Protein AF-A0A3A8JX55-F1 (afdb_monomer)

Foldseek 3Di:
DVVVVVVLLLVLLLLLQVLLVVLVVCLVDLVSNVVSLQVSLCSNVVDGLVVLVVDALLVSLVPDPALLNLLSNLLSLQSVLLSCVVVVNNVSSVVSNVRSVRSLVSSCVPVNDVRNVVSVVSSCVNRNDRDDRPPPDD

Mean predicted aligned error: 4.56 Å

Solvent-accessible surface area (backbone atoms only — not comparable to full-atom values): 7347 Å² total; per-residue (Å²): 129,67,67,64,59,52,50,53,53,53,48,25,40,39,53,47,26,68,41,50,65,53,37,60,71,30,50,91,36,70,66,61,21,52,50,45,49,35,54,50,30,34,74,47,70,74,40,57,43,76,62,57,70,72,50,57,38,59,62,48,45,67,71,50,92,48,42,49,57,35,53,51,50,24,49,51,32,39,53,49,14,52,43,25,46,78,71,70,36,51,70,58,14,51,52,28,44,52,48,22,53,43,21,52,53,34,28,30,73,71,61,33,59,73,53,34,48,52,30,48,55,50,38,39,73,52,38,46,72,78,79,75,77,80,75,92,69,133

Nearest PDB structures (foldseek):
  1ug9-assembly1_A  TM=5.721E-01  e=7.852E+00  Arthrobacter globiformis
  8e0m-assembly4_J  TM=3.800E-01  e=5.071E+00  synthetic construct
  3gw4-assembly1_A  TM=2.876E-01  e=1.741E+00  Deinococcus radiodurans R1 = ATCC 13939 = DSM 20539

Sequence (138 aa):
MPSLRHAFLLTAVRELGRSVPDIARTRGSWDACLERIREVCITTLGMEYDTLARFDARSVVGLFAHPEQARILARLVDERARLCEAHGRYADALADSVYAGQLLMCSRARFGLPRDARAADVLEREAGAPSPLPFAGE

Organism: NCBI:txid2316728

Secondary structure (DSSP, 8-state):
-HHHHHHHHHHHHHHHHHHHHHHHHHTTSHHHHHHHHHHHHHHHHSS-HHHHTTS-HHHHHHH-SSHHHHHHHHHHHHHHHHHHHHTT-HHHHHHHHHHHHHHHHHHHHHH-HHHHHHHHHHHHHHH-SPPPPPP---

pLDDT: mean 90.35, std 12.08, range [39.56, 98.5]

Structure (mmCIF, N/CA/C/O backbone):
data_AF-A0A3A8JX55-F1
#
_entry.id   AF-A0A3A8JX55-F1
#
loop_
_atom_site.group_PDB
_atom_site.id
_atom_site.type_symbol
_atom_site.label_atom_id
_atom_site.label_alt_id
_atom_site.label_comp_id
_atom_site.label_asym_id
_atom_site.label_entity_id
_atom_site.label_seq_id
_atom_site.pdbx_PDB_ins_code
_atom_site.Cartn_x
_atom_site.Cartn_y
_atom_site.Cartn_z
_atom_site.occupancy
_atom_site.B_iso_or_equiv
_atom_site.auth_seq_id
_atom_site.auth_comp_id
_atom_site.auth_asym_id
_atom_site.auth_atom_id
_atom_site.pdbx_PDB_model_num
ATOM 1 N N . MET A 1 1 ? 8.908 -1.090 -26.447 1.00 51.66 1 MET A N 1
ATOM 2 C CA . MET A 1 1 ? 8.135 -0.095 -25.662 1.00 51.66 1 MET A CA 1
ATOM 3 C C . MET A 1 1 ? 8.475 -0.138 -24.153 1.00 51.66 1 MET A C 1
ATOM 5 O O . MET A 1 1 ? 7.619 -0.518 -23.361 1.00 51.66 1 MET A O 1
ATOM 9 N N . PRO A 1 2 ? 9.698 0.226 -23.708 1.00 59.75 2 PRO A N 1
ATOM 10 C CA . PRO A 1 2 ? 10.070 0.239 -22.279 1.00 59.75 2 PRO A CA 1
ATOM 11 C C . PRO A 1 2 ? 9.683 1.542 -21.554 1.00 59.75 2 PRO A C 1
ATOM 13 O O . PRO A 1 2 ? 9.374 1.528 -20.367 1.00 59.75 2 PRO A O 1
ATOM 16 N N . SER A 1 3 ? 9.664 2.662 -22.280 1.00 60.41 3 SER A N 1
ATOM 17 C CA . SER A 1 3 ? 9.396 4.012 -21.767 1.00 60.41 3 SER A CA 1
ATOM 18 C C . SER A 1 3 ? 7.979 4.183 -21.217 1.00 60.41 3 SER A C 1
ATOM 20 O O . SER A 1 3 ? 7.804 4.773 -20.156 1.00 60.41 3 SER A O 1
ATOM 22 N N . LEU A 1 4 ? 6.977 3.604 -21.886 1.00 61.75 4 LEU A N 1
ATOM 23 C CA . LEU A 1 4 ? 5.580 3.663 -21.443 1.00 61.75 4 LEU A CA 1
ATOM 24 C C . LEU A 1 4 ? 5.380 2.960 -20.094 1.00 61.75 4 LEU A C 1
ATOM 26 O O . LEU A 1 4 ? 4.734 3.507 -19.211 1.00 61.75 4 LEU A O 1
ATOM 30 N N . ARG A 1 5 ? 5.999 1.789 -19.892 1.00 68.38 5 ARG A N 1
ATOM 31 C CA . ARG A 1 5 ? 5.892 1.032 -18.631 1.00 68.38 5 ARG A CA 1
ATOM 32 C C . ARG A 1 5 ? 6.502 1.789 -17.452 1.00 68.38 5 ARG A C 1
ATOM 34 O O . ARG A 1 5 ? 5.926 1.806 -16.373 1.00 68.38 5 ARG A O 1
ATOM 41 N N . HIS A 1 6 ? 7.638 2.452 -17.670 1.00 69.94 6 HIS A N 1
ATOM 42 C CA . HIS A 1 6 ? 8.273 3.268 -16.637 1.00 69.94 6 HIS A CA 1
ATOM 43 C C . HIS A 1 6 ? 7.455 4.525 -16.301 1.00 69.94 6 HIS A C 1
ATOM 45 O O . HIS A 1 6 ? 7.331 4.871 -15.130 1.00 69.94 6 HIS A O 1
ATOM 51 N N . ALA A 1 7 ? 6.848 5.165 -17.307 1.00 77.19 7 ALA A N 1
ATOM 52 C CA . ALA A 1 7 ? 5.972 6.315 -17.098 1.00 77.19 7 ALA A CA 1
ATOM 53 C C . ALA A 1 7 ? 4.744 5.954 -16.247 1.00 77.19 7 ALA A C 1
ATOM 55 O O . ALA A 1 7 ? 4.422 6.691 -15.324 1.00 77.19 7 ALA A O 1
ATOM 56 N N . PHE A 1 8 ? 4.114 4.798 -16.491 1.00 81.50 8 PHE A N 1
ATOM 57 C CA . PHE A 1 8 ? 2.982 4.330 -15.682 1.00 81.50 8 PHE A CA 1
ATOM 58 C C . PHE A 1 8 ? 3.345 4.131 -14.205 1.00 81.50 8 PHE A C 1
ATOM 60 O O . PHE A 1 8 ? 2.616 4.595 -13.334 1.00 81.50 8 PHE A O 1
ATOM 67 N N . LEU A 1 9 ? 4.482 3.494 -13.913 1.00 86.25 9 LEU A N 1
ATOM 68 C CA . LEU A 1 9 ? 4.927 3.285 -12.529 1.00 86.25 9 LEU A CA 1
ATOM 69 C C . LEU A 1 9 ? 5.248 4.600 -11.831 1.00 86.25 9 LEU A C 1
ATOM 71 O O . LEU A 1 9 ? 4.845 4.805 -10.693 1.00 86.25 9 LEU A O 1
ATOM 75 N N . LEU A 1 10 ? 5.956 5.499 -12.516 1.00 88.38 10 LEU A N 1
ATOM 76 C CA . LEU A 1 10 ? 6.283 6.804 -11.960 1.00 88.38 10 LEU A CA 1
ATOM 77 C C . LEU A 1 10 ? 5.014 7.618 -11.683 1.00 88.38 10 LEU A C 1
ATOM 79 O O . LEU A 1 10 ? 4.925 8.267 -10.645 1.00 88.38 10 LEU A O 1
ATOM 83 N N . THR A 1 11 ? 4.017 7.551 -12.569 1.00 91.12 11 THR A N 1
ATOM 84 C CA . THR A 1 11 ? 2.701 8.147 -12.321 1.00 91.12 11 THR A CA 1
ATOM 85 C C . THR A 1 11 ? 2.047 7.533 -11.088 1.00 91.12 11 THR A C 1
ATOM 87 O O . THR A 1 11 ? 1.635 8.285 -10.217 1.00 91.12 11 THR A O 1
ATOM 90 N N . ALA A 1 12 ? 2.028 6.205 -10.944 1.00 91.12 12 ALA A N 1
ATOM 91 C CA . ALA A 1 12 ? 1.456 5.549 -9.765 1.00 91.12 12 ALA A CA 1
ATOM 92 C C . ALA A 1 12 ? 2.144 5.973 -8.454 1.00 91.12 12 ALA A C 1
ATOM 94 O O . ALA A 1 12 ? 1.472 6.274 -7.471 1.00 91.12 12 ALA A O 1
ATOM 95 N N . VAL A 1 13 ? 3.479 6.062 -8.437 1.00 91.88 13 VAL A N 1
ATOM 96 C CA . VAL A 1 13 ? 4.221 6.539 -7.257 1.00 91.88 13 VAL A CA 1
ATOM 97 C C . VAL A 1 13 ? 3.903 8.011 -6.962 1.00 91.88 13 VAL A C 1
ATOM 99 O O . VAL A 1 13 ? 3.737 8.386 -5.803 1.00 91.88 13 VAL A O 1
ATOM 102 N N . ARG A 1 14 ? 3.768 8.852 -7.991 1.00 92.12 14 ARG A N 1
ATOM 103 C CA . ARG A 1 14 ? 3.360 10.254 -7.820 1.00 92.12 14 ARG A CA 1
ATOM 104 C C . ARG A 1 14 ? 1.933 10.387 -7.310 1.00 92.12 14 ARG A C 1
ATOM 106 O O . ARG A 1 14 ? 1.690 11.230 -6.456 1.00 92.12 14 ARG A O 1
ATOM 113 N N . GLU A 1 15 ? 1.002 9.565 -7.792 1.00 92.56 15 GLU A N 1
ATOM 114 C CA . GLU A 1 15 ? -0.370 9.549 -7.276 1.00 92.56 15 GLU A CA 1
ATOM 115 C C . GLU A 1 15 ? -0.411 9.130 -5.804 1.00 92.56 15 GLU A C 1
ATOM 117 O O . GLU A 1 15 ? -1.103 9.769 -5.008 1.00 92.56 15 GLU A O 1
ATOM 122 N N . LEU A 1 16 ? 0.395 8.137 -5.406 1.00 92.50 16 LEU A N 1
ATOM 123 C CA . LEU A 1 16 ? 0.597 7.831 -3.989 1.00 92.50 16 LEU A CA 1
ATOM 124 C C . LEU A 1 16 ? 1.085 9.075 -3.233 1.00 92.50 16 LEU A C 1
ATOM 126 O O . LEU A 1 16 ? 0.484 9.446 -2.228 1.00 92.50 16 LEU A O 1
ATOM 130 N N . GLY A 1 17 ? 2.124 9.751 -3.731 1.00 88.94 17 GLY A N 1
ATOM 131 C CA . GLY A 1 17 ? 2.676 10.949 -3.097 1.00 88.94 17 GLY A CA 1
ATOM 132 C C . GLY A 1 17 ? 1.674 12.087 -2.923 1.00 88.94 17 GLY A C 1
ATOM 133 O O . GLY A 1 17 ? 1.644 12.722 -1.871 1.00 88.94 17 GLY A O 1
ATOM 134 N N . ARG A 1 18 ? 0.794 12.303 -3.906 1.00 91.06 18 ARG A N 1
ATOM 135 C CA . ARG A 1 18 ? -0.298 13.285 -3.797 1.00 91.06 18 ARG A CA 1
ATOM 136 C C . ARG A 1 18 ? -1.352 12.887 -2.768 1.00 91.06 18 ARG A C 1
ATOM 138 O O . ARG A 1 18 ? -1.970 13.765 -2.178 1.00 91.06 18 ARG A O 1
ATOM 145 N N . SER A 1 19 ? -1.547 11.590 -2.550 1.00 90.19 19 SER A N 1
ATOM 146 C CA . SER A 1 19 ? -2.627 11.072 -1.708 1.00 90.19 19 SER A CA 1
ATOM 147 C C . SER A 1 19 ? -2.220 10.833 -0.252 1.00 90.19 19 SER A C 1
ATOM 149 O O . SER A 1 19 ? -3.079 10.846 0.627 1.00 90.19 19 SER A O 1
ATOM 151 N N . VAL A 1 20 ? -0.926 10.647 0.036 1.00 88.25 20 VAL A N 1
ATOM 152 C CA . VAL A 1 20 ? -0.403 10.441 1.402 1.00 88.25 20 VAL A CA 1
ATOM 153 C C . VAL A 1 20 ? -0.825 11.553 2.380 1.00 88.25 20 VAL A C 1
ATOM 155 O O . VAL A 1 20 ? -1.307 11.215 3.464 1.00 88.25 20 VAL A O 1
ATOM 158 N N . PRO A 1 21 ? -0.727 12.858 2.044 1.00 86.88 21 PRO A N 1
ATOM 159 C CA . PRO A 1 21 ? -1.207 13.919 2.930 1.00 86.88 21 PRO A CA 1
ATOM 160 C C . PRO A 1 21 ? -2.703 13.807 3.230 1.00 86.88 21 PRO A C 1
ATOM 162 O O . PRO A 1 21 ? -3.143 14.122 4.333 1.00 86.88 21 PRO A O 1
ATOM 165 N N . ASP A 1 22 ? -3.494 13.346 2.265 1.00 88.75 22 ASP A N 1
ATOM 166 C CA . ASP A 1 22 ? -4.942 13.220 2.408 1.00 88.75 22 ASP A CA 1
ATOM 167 C C . ASP A 1 22 ? -5.295 12.054 3.326 1.00 88.75 22 ASP A C 1
ATOM 169 O O . ASP A 1 22 ? -6.100 12.237 4.236 1.00 88.75 22 ASP A O 1
ATOM 173 N N . ILE A 1 23 ? -4.620 10.909 3.161 1.00 88.38 23 ILE A N 1
ATOM 174 C CA . ILE A 1 23 ? -4.718 9.759 4.074 1.00 88.38 23 ILE A CA 1
ATOM 175 C C . ILE A 1 23 ? -4.416 10.212 5.509 1.00 88.38 23 ILE A C 1
ATOM 177 O O . ILE A 1 23 ? -5.211 9.977 6.423 1.00 88.38 23 ILE A O 1
ATOM 181 N N . ALA A 1 24 ? -3.306 10.931 5.704 1.00 87.25 24 ALA A N 1
ATOM 182 C CA . ALA A 1 24 ? -2.913 11.433 7.016 1.00 87.25 24 ALA A CA 1
ATOM 183 C C . ALA A 1 24 ? -3.967 12.380 7.620 1.00 87.25 24 ALA A C 1
ATOM 185 O O . ALA A 1 24 ? -4.308 12.241 8.795 1.00 87.25 24 ALA A O 1
ATOM 186 N N . ARG A 1 25 ? -4.535 13.299 6.823 1.00 87.88 25 ARG A N 1
ATOM 187 C CA . ARG A 1 25 ? -5.596 14.224 7.269 1.00 87.88 25 ARG A CA 1
ATOM 188 C C . ARG A 1 25 ? -6.886 13.504 7.662 1.00 87.88 25 ARG A C 1
ATOM 190 O O . ARG A 1 25 ? -7.567 13.947 8.581 1.00 87.88 25 ARG A O 1
ATOM 197 N N . THR A 1 26 ? -7.216 12.395 7.002 1.00 90.62 26 THR A N 1
ATOM 198 C CA . THR A 1 26 ? -8.424 11.611 7.301 1.00 90.62 26 THR A CA 1
ATOM 199 C C . THR A 1 26 ? -8.286 10.667 8.497 1.00 90.62 26 THR A C 1
ATOM 201 O O . THR A 1 26 ? -9.290 10.113 8.932 1.00 90.62 26 THR A O 1
ATOM 204 N N . ARG A 1 27 ? -7.086 10.503 9.081 1.00 87.38 27 ARG A N 1
ATOM 205 C CA . ARG A 1 27 ? -6.787 9.489 10.117 1.00 87.38 27 ARG A CA 1
ATOM 206 C C . ARG A 1 27 ? -7.647 9.591 11.389 1.00 87.38 27 ARG A C 1
ATOM 208 O O . ARG A 1 27 ? -7.822 8.597 12.091 1.00 87.38 27 ARG A O 1
ATOM 215 N N . GLY A 1 28 ? -8.228 10.761 11.666 1.00 86.56 28 GLY A N 1
ATOM 216 C CA . GLY A 1 28 ? -9.180 10.953 12.769 1.00 86.56 28 GLY A CA 1
ATOM 217 C C . GLY A 1 28 ? -10.509 10.201 12.602 1.00 86.56 28 GLY A C 1
ATOM 218 O O . GLY A 1 28 ? -11.214 9.991 13.582 1.00 86.56 28 GLY A O 1
ATOM 219 N N . SER A 1 29 ? -10.847 9.757 11.388 1.00 93.50 29 SER A N 1
ATOM 220 C CA . SER A 1 29 ? -12.026 8.940 11.099 1.00 93.50 29 SER A CA 1
ATOM 221 C C . SER A 1 29 ? -11.594 7.597 10.519 1.00 93.50 29 SER A C 1
ATOM 223 O O . SER A 1 29 ? -10.886 7.547 9.512 1.00 93.50 29 SER A O 1
ATOM 225 N N . TRP A 1 30 ? -12.041 6.509 11.150 1.00 93.38 30 TRP A N 1
ATOM 226 C CA . TRP A 1 30 ? -11.758 5.151 10.690 1.00 93.38 30 TRP A CA 1
ATOM 227 C C . TRP A 1 30 ? -12.228 4.940 9.245 1.00 93.38 30 TRP A C 1
ATOM 229 O O . TRP A 1 30 ? -11.427 4.588 8.380 1.00 93.38 30 TRP A O 1
ATOM 239 N N . ASP A 1 31 ? -13.505 5.219 8.979 1.00 95.69 31 ASP A N 1
ATOM 240 C CA . ASP A 1 31 ? -14.122 4.957 7.678 1.00 95.69 31 ASP A CA 1
ATOM 241 C C . ASP A 1 31 ? -13.525 5.832 6.574 1.00 95.69 31 ASP A C 1
ATOM 243 O O . ASP A 1 31 ? -13.166 5.321 5.516 1.00 95.69 31 ASP A O 1
ATOM 247 N N . ALA A 1 32 ? -13.344 7.134 6.824 1.00 94.25 32 ALA A N 1
ATOM 248 C CA . ALA A 1 32 ? -12.810 8.046 5.812 1.00 94.25 32 ALA A CA 1
ATOM 249 C C . ALA A 1 32 ? -11.358 7.710 5.438 1.00 94.25 32 ALA A C 1
ATOM 251 O O . ALA A 1 32 ? -10.994 7.754 4.263 1.00 94.25 32 ALA A O 1
ATOM 252 N N . CYS A 1 33 ? -10.528 7.356 6.424 1.00 94.00 33 CYS A N 1
ATOM 253 C CA . CYS A 1 33 ? -9.142 6.973 6.172 1.00 94.00 33 CYS A CA 1
ATOM 254 C C . CYS A 1 33 ? -9.053 5.635 5.427 1.00 94.00 33 CYS A C 1
ATOM 256 O O . CYS A 1 33 ? -8.290 5.510 4.469 1.00 94.00 33 CYS A O 1
ATOM 258 N N . LEU A 1 34 ? -9.860 4.644 5.825 1.00 95.50 34 LEU A N 1
ATOM 259 C CA . LEU A 1 34 ? -9.882 3.341 5.166 1.00 95.50 34 LEU A CA 1
ATOM 260 C C . LEU A 1 34 ? -10.367 3.447 3.715 1.00 95.50 34 LEU A C 1
ATOM 262 O O . LEU A 1 34 ? -9.773 2.832 2.829 1.00 95.50 34 LEU A O 1
ATOM 266 N N . GLU A 1 35 ? -11.394 4.259 3.462 1.00 96.19 35 GLU A N 1
ATOM 267 C CA . GLU A 1 35 ? -11.870 4.526 2.105 1.00 96.19 35 GLU A CA 1
ATOM 268 C C . GLU A 1 35 ? -10.777 5.182 1.259 1.00 96.19 35 GLU A C 1
ATOM 270 O O . GLU A 1 35 ? -10.486 4.726 0.154 1.00 96.19 35 GLU A O 1
ATOM 275 N N . ARG A 1 3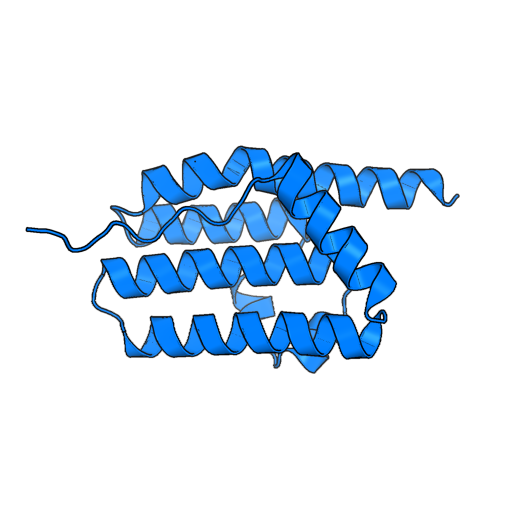6 ? -10.060 6.165 1.818 1.00 95.56 36 ARG A N 1
ATOM 276 C CA . ARG A 1 36 ? -8.942 6.804 1.119 1.00 95.56 36 ARG A CA 1
ATOM 277 C C . ARG A 1 36 ? -7.831 5.814 0.774 1.00 95.56 36 ARG A C 1
ATOM 279 O O . ARG A 1 36 ? -7.289 5.860 -0.326 1.00 95.56 36 ARG A O 1
ATOM 286 N N . ILE A 1 37 ? -7.498 4.893 1.678 1.00 95.75 37 ILE A N 1
ATOM 287 C CA . ILE A 1 37 ? -6.507 3.838 1.415 1.00 95.75 37 ILE A CA 1
ATOM 288 C C . ILE A 1 37 ? -6.960 2.935 0.257 1.00 95.75 37 ILE A C 1
ATOM 290 O O . ILE A 1 37 ? -6.150 2.616 -0.619 1.00 95.75 37 ILE A O 1
ATOM 294 N N . ARG A 1 38 ? -8.242 2.551 0.217 1.00 96.44 38 ARG A N 1
ATOM 295 C CA . ARG A 1 38 ? -8.816 1.737 -0.867 1.00 96.44 38 ARG A CA 1
ATOM 296 C C . ARG A 1 38 ? -8.767 2.462 -2.208 1.00 96.44 38 ARG A C 1
ATOM 298 O O . ARG A 1 38 ? -8.237 1.903 -3.167 1.00 96.44 38 ARG A O 1
ATOM 305 N N . GLU A 1 39 ? -9.213 3.716 -2.256 1.00 96.62 39 GLU A N 1
ATOM 306 C CA . GLU A 1 39 ? -9.149 4.563 -3.455 1.00 96.62 39 GLU A CA 1
ATOM 307 C C . GLU A 1 39 ? -7.719 4.667 -4.001 1.00 96.62 39 GLU A C 1
ATOM 309 O O . GLU A 1 39 ? -7.476 4.502 -5.201 1.00 96.62 39 GLU A O 1
ATOM 314 N N . VAL A 1 40 ? -6.740 4.905 -3.123 1.00 96.00 40 VAL A N 1
ATOM 315 C CA . VAL A 1 40 ? -5.335 5.007 -3.532 1.00 96.00 40 VAL A CA 1
ATOM 316 C C . VAL A 1 40 ? -4.816 3.670 -4.048 1.00 96.00 40 VAL A C 1
ATOM 318 O O . VAL A 1 40 ? -4.088 3.634 -5.037 1.00 96.00 40 VAL A O 1
ATOM 321 N N . CYS A 1 41 ? -5.216 2.552 -3.445 1.00 96.19 41 CYS A N 1
ATOM 322 C CA . CYS A 1 41 ? -4.842 1.225 -3.928 1.00 96.19 41 CYS A CA 1
ATOM 323 C C . CYS A 1 41 ? -5.357 0.968 -5.353 1.00 96.19 41 CYS A C 1
ATOM 325 O O . CYS A 1 41 ? -4.584 0.572 -6.228 1.00 96.19 41 CYS A O 1
ATOM 327 N N . ILE A 1 42 ? -6.622 1.298 -5.625 1.00 96.00 42 ILE A N 1
ATOM 328 C CA . ILE A 1 42 ? -7.223 1.158 -6.958 1.00 96.00 42 ILE A CA 1
ATOM 329 C C . ILE A 1 42 ? -6.517 2.069 -7.965 1.00 96.00 42 ILE A C 1
ATOM 331 O O . ILE A 1 42 ? -6.118 1.622 -9.037 1.00 96.00 42 ILE A O 1
ATOM 335 N N . THR A 1 43 ? -6.320 3.343 -7.632 1.00 94.69 43 THR A N 1
ATOM 336 C CA . THR A 1 43 ? -5.729 4.322 -8.562 1.00 94.69 43 THR A CA 1
ATOM 337 C C . THR A 1 43 ? -4.258 4.047 -8.870 1.00 94.69 43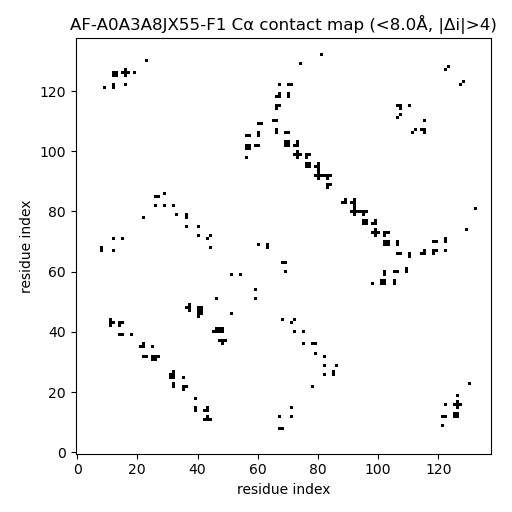 THR A C 1
ATOM 339 O O . THR A 1 43 ? -3.813 4.285 -9.992 1.00 94.69 43 THR A O 1
ATOM 342 N N . THR A 1 44 ? -3.497 3.517 -7.909 1.00 93.69 44 THR A N 1
ATOM 343 C CA . THR A 1 44 ? -2.053 3.277 -8.072 1.00 93.69 44 THR A CA 1
ATOM 344 C C . THR A 1 44 ? -1.722 1.866 -8.557 1.00 93.69 44 THR A C 1
ATOM 346 O O . THR A 1 44 ? -0.787 1.692 -9.340 1.00 93.69 44 THR A O 1
ATOM 349 N N . LEU A 1 45 ? -2.470 0.851 -8.116 1.00 93.88 45 LEU A N 1
ATOM 350 C CA . LEU A 1 45 ? -2.198 -0.561 -8.411 1.00 93.88 45 LEU A CA 1
ATOM 351 C C . LEU A 1 45 ? -3.238 -1.203 -9.333 1.00 93.88 45 LEU A C 1
ATOM 353 O O . LEU A 1 45 ? -2.995 -2.305 -9.825 1.00 93.88 45 LEU A O 1
ATOM 357 N N . GLY A 1 46 ? -4.373 -0.544 -9.577 1.00 93.69 46 GLY A N 1
ATOM 358 C CA . GLY A 1 46 ? -5.480 -1.095 -10.363 1.00 93.69 46 GLY A CA 1
ATOM 359 C C . GLY A 1 46 ? -6.201 -2.252 -9.670 1.00 93.69 46 GLY A C 1
ATOM 360 O O . GLY A 1 46 ? -6.858 -3.042 -10.343 1.00 93.69 46 GLY A O 1
ATOM 361 N N . MET A 1 47 ? -6.027 -2.407 -8.355 1.00 94.06 47 MET A N 1
ATOM 362 C CA . MET A 1 47 ? -6.519 -3.548 -7.587 1.00 94.06 47 MET A CA 1
ATOM 363 C C . MET A 1 47 ? -7.078 -3.100 -6.238 1.00 94.06 47 MET A C 1
ATOM 365 O O . MET A 1 47 ? -6.565 -2.172 -5.619 1.00 94.06 47 MET A O 1
ATOM 369 N N . GLU A 1 48 ? -8.109 -3.803 -5.777 1.00 96.25 48 GLU A N 1
ATOM 370 C CA . GLU A 1 48 ? -8.743 -3.559 -4.482 1.00 96.25 48 GLU A CA 1
ATOM 371 C C . GLU A 1 48 ? -7.811 -3.907 -3.318 1.00 96.25 48 GLU A C 1
ATOM 373 O O . GLU A 1 48 ? -7.285 -5.025 -3.241 1.00 96.25 48 GLU A O 1
ATOM 378 N N . TYR A 1 49 ? -7.684 -2.984 -2.361 1.00 95.88 49 TYR A N 1
ATOM 379 C CA . TYR A 1 49 ? -6.853 -3.173 -1.169 1.00 95.88 49 TYR A CA 1
ATOM 380 C C . TYR A 1 49 ? -7.256 -4.430 -0.389 1.00 95.88 49 TYR A C 1
ATOM 382 O O . TYR A 1 49 ? -6.414 -5.275 -0.090 1.00 95.88 49 TYR A O 1
ATOM 390 N N . ASP A 1 50 ? -8.556 -4.602 -0.133 1.00 93.81 50 ASP A N 1
ATOM 391 C CA . ASP A 1 50 ? -9.076 -5.734 0.641 1.00 93.81 50 ASP A CA 1
ATOM 392 C C . ASP A 1 50 ? -8.841 -7.077 -0.060 1.00 93.81 50 ASP A C 1
ATOM 394 O O . ASP A 1 50 ? -8.764 -8.113 0.597 1.00 93.81 50 ASP A O 1
ATOM 398 N N . THR A 1 51 ? -8.706 -7.081 -1.389 1.00 93.31 51 THR A N 1
ATOM 399 C CA . THR A 1 51 ? -8.344 -8.292 -2.133 1.00 93.31 51 THR A CA 1
ATOM 400 C C . THR A 1 51 ? -6.867 -8.605 -1.942 1.00 93.31 51 THR A C 1
ATOM 402 O O . THR A 1 51 ? -6.523 -9.732 -1.593 1.00 93.31 51 THR A O 1
ATOM 405 N N . LEU A 1 52 ? -5.991 -7.613 -2.111 1.00 93.81 52 LEU A N 1
ATOM 406 C CA . LEU A 1 52 ? -4.548 -7.788 -1.930 1.00 93.81 52 LEU A CA 1
ATOM 407 C C . LEU A 1 52 ? -4.177 -8.144 -0.485 1.00 93.81 52 LEU A C 1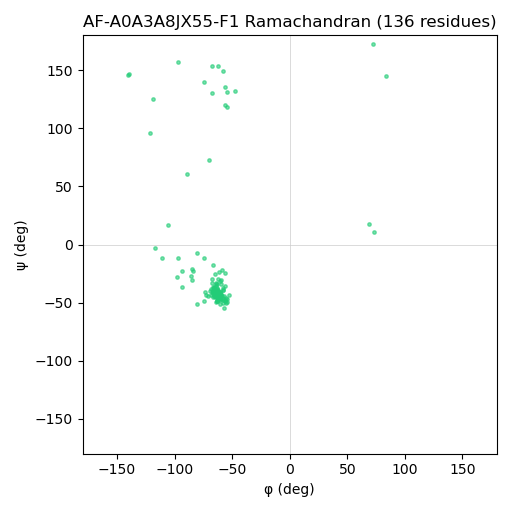
ATOM 409 O O . LEU A 1 52 ? -3.260 -8.928 -0.267 1.00 93.81 52 LEU A O 1
ATOM 413 N N . ALA A 1 53 ? -4.893 -7.621 0.508 1.00 90.81 53 ALA A N 1
ATOM 414 C CA . ALA A 1 53 ? -4.638 -7.902 1.921 1.00 90.81 53 ALA A CA 1
ATOM 415 C C . ALA A 1 53 ? -5.084 -9.310 2.372 1.00 90.81 53 ALA A C 1
ATOM 417 O O . ALA A 1 53 ? -4.732 -9.735 3.469 1.00 90.81 53 ALA A O 1
ATOM 418 N N . ARG A 1 54 ? -5.852 -10.049 1.554 1.00 93.75 54 ARG A N 1
ATOM 419 C CA . ARG A 1 54 ? -6.297 -11.424 1.872 1.00 93.75 54 ARG A CA 1
ATOM 420 C C . ARG A 1 54 ? -5.282 -12.504 1.514 1.00 93.75 54 ARG A C 1
ATOM 422 O O . ARG A 1 54 ? -5.385 -13.615 2.027 1.00 93.75 54 ARG A O 1
ATOM 429 N N . PHE A 1 55 ? -4.357 -12.212 0.607 1.00 96.62 55 PHE A N 1
ATOM 430 C CA . PHE A 1 55 ? -3.349 -13.167 0.157 1.00 96.62 55 PHE A CA 1
ATOM 431 C C . PHE A 1 55 ? -2.039 -12.971 0.917 1.00 96.62 55 PHE A C 1
ATOM 433 O O . PHE A 1 55 ? -1.755 -11.894 1.432 1.00 96.62 55 PHE A O 1
ATOM 440 N N . ASP A 1 56 ? -1.215 -14.015 0.968 1.00 97.38 56 ASP A N 1
ATOM 441 C CA . ASP A 1 56 ? 0.117 -13.900 1.545 1.00 97.38 56 ASP A CA 1
ATOM 442 C C . ASP A 1 56 ? 1.022 -12.992 0.690 1.00 97.38 56 ASP A C 1
ATOM 444 O O . ASP A 1 56 ? 0.871 -12.871 -0.532 1.00 97.38 56 ASP A O 1
ATOM 448 N N . ALA A 1 57 ? 2.016 -12.381 1.338 1.00 97.94 57 ALA A N 1
ATOM 449 C CA . ALA A 1 57 ? 2.871 -11.378 0.714 1.00 97.94 57 ALA A CA 1
ATOM 450 C C . ALA A 1 57 ? 3.644 -11.919 -0.500 1.00 97.94 57 ALA A C 1
ATOM 452 O O . ALA A 1 57 ? 3.910 -11.175 -1.446 1.00 97.94 57 ALA A O 1
ATOM 453 N N . ARG A 1 58 ? 3.999 -13.211 -0.504 1.00 98.06 58 ARG A N 1
ATOM 454 C CA . ARG A 1 58 ? 4.727 -13.830 -1.615 1.00 98.06 58 ARG A CA 1
ATOM 455 C C . ARG A 1 58 ? 3.822 -13.966 -2.833 1.00 98.06 58 ARG A C 1
ATOM 457 O O . ARG A 1 58 ? 4.261 -13.627 -3.931 1.00 98.06 58 ARG A O 1
ATOM 464 N N . SER A 1 59 ? 2.584 -14.418 -2.645 1.00 97.69 59 SER A N 1
ATOM 465 C CA . SER A 1 59 ? 1.584 -14.511 -3.714 1.00 97.69 59 SER A CA 1
ATOM 466 C C . SER A 1 59 ? 1.258 -13.139 -4.301 1.00 97.69 59 SER A C 1
ATOM 468 O O . SER A 1 59 ? 1.288 -12.976 -5.520 1.00 97.69 59 SER A O 1
ATOM 470 N N . VAL A 1 60 ? 1.050 -12.125 -3.455 1.00 97.69 60 VAL A N 1
ATOM 471 C CA . VAL A 1 60 ? 0.770 -10.750 -3.901 1.00 97.69 60 VAL A CA 1
ATOM 472 C C . VAL A 1 60 ? 1.940 -10.151 -4.662 1.00 97.69 60 VAL A C 1
ATOM 474 O O . VAL A 1 60 ? 1.773 -9.671 -5.783 1.00 97.69 60 VAL A O 1
ATOM 477 N N . VAL A 1 61 ? 3.153 -10.237 -4.107 1.00 97.75 61 VAL A N 1
ATOM 478 C CA . VAL A 1 61 ? 4.352 -9.793 -4.823 1.00 97.75 61 VAL A CA 1
ATOM 479 C C . VAL A 1 61 ? 4.524 -10.574 -6.118 1.00 97.75 61 VAL A C 1
ATOM 481 O O . VAL A 1 61 ? 5.010 -9.992 -7.080 1.00 97.75 61 VAL A O 1
ATOM 484 N N . GLY A 1 62 ? 4.075 -11.834 -6.169 1.00 97.25 62 GLY A N 1
ATOM 485 C CA . GLY A 1 62 ? 3.935 -12.707 -7.340 1.00 97.25 62 GLY A CA 1
ATOM 486 C C . GLY A 1 62 ? 3.077 -12.145 -8.486 1.00 97.25 62 GLY A C 1
ATOM 487 O O . GLY A 1 62 ? 3.340 -12.454 -9.652 1.00 97.25 62 GLY A O 1
ATOM 488 N N . LEU A 1 63 ? 2.157 -11.223 -8.206 1.00 95.62 63 LEU A N 1
ATOM 489 C CA . LEU A 1 63 ? 1.341 -10.544 -9.218 1.00 95.62 63 LEU A CA 1
ATOM 490 C C . LEU A 1 63 ? 2.035 -9.315 -9.819 1.00 95.62 63 LEU A C 1
ATOM 492 O O . LEU A 1 63 ? 1.778 -8.950 -10.965 1.00 95.62 63 LEU A O 1
ATOM 496 N N . PHE A 1 64 ? 2.934 -8.678 -9.069 1.00 95.25 64 PHE A N 1
ATOM 497 C CA . PHE A 1 64 ? 3.550 -7.426 -9.495 1.00 95.25 64 PHE A CA 1
ATOM 498 C C . PHE A 1 64 ? 4.595 -7.620 -10.593 1.00 95.25 64 PHE A C 1
ATOM 500 O O . PHE A 1 64 ? 5.417 -8.533 -10.566 1.00 95.25 64 PHE A O 1
ATOM 507 N N . ALA A 1 65 ? 4.603 -6.708 -11.558 1.00 94.25 65 ALA A N 1
ATOM 508 C CA . ALA A 1 65 ? 5.630 -6.650 -12.590 1.00 94.25 65 ALA A CA 1
ATOM 509 C C . ALA A 1 65 ? 6.877 -5.889 -12.109 1.00 94.25 65 ALA A C 1
ATOM 511 O O . ALA A 1 65 ? 7.969 -6.106 -12.640 1.00 94.25 65 ALA A O 1
ATOM 512 N N . HIS A 1 66 ? 6.718 -5.016 -11.107 1.00 94.81 66 HIS A N 1
ATOM 513 C CA . HIS A 1 66 ? 7.739 -4.069 -10.674 1.00 94.81 66 HIS A CA 1
ATOM 514 C C . HIS A 1 66 ? 7.799 -3.916 -9.143 1.00 94.81 66 HIS A C 1
ATOM 516 O O . HIS A 1 66 ? 6.754 -3.960 -8.488 1.00 94.81 66 HIS A O 1
ATOM 522 N N . PRO A 1 67 ? 8.996 -3.701 -8.558 1.00 96.31 67 PRO A N 1
ATOM 523 C CA . PRO A 1 67 ? 9.156 -3.524 -7.113 1.00 96.31 67 PRO A CA 1
ATOM 524 C C . PRO A 1 67 ? 8.423 -2.290 -6.571 1.00 96.31 67 PRO A C 1
ATOM 526 O O . PRO A 1 67 ? 7.948 -2.320 -5.440 1.00 96.31 67 PRO A O 1
ATOM 529 N N . GLU A 1 68 ? 8.253 -1.233 -7.371 1.00 96.38 68 GLU A N 1
ATOM 530 C CA . GLU A 1 68 ? 7.495 -0.034 -6.994 1.00 96.38 68 GLU A CA 1
ATOM 531 C C . GLU A 1 68 ? 6.060 -0.377 -6.572 1.00 96.38 68 GLU A C 1
ATOM 533 O O . GLU A 1 68 ? 5.556 0.196 -5.614 1.00 96.38 68 GLU A O 1
ATOM 538 N N . GLN A 1 69 ? 5.426 -1.366 -7.208 1.00 96.44 69 GLN A N 1
ATOM 539 C CA . GLN A 1 69 ? 4.073 -1.806 -6.847 1.00 96.44 69 GLN A CA 1
ATOM 540 C C . GLN A 1 69 ? 4.043 -2.452 -5.453 1.00 96.44 69 GLN A C 1
ATOM 542 O O . GLN A 1 69 ? 3.154 -2.165 -4.653 1.00 96.44 69 GLN A O 1
ATOM 547 N N . ALA A 1 70 ? 5.057 -3.263 -5.126 1.00 97.25 70 ALA A N 1
ATOM 548 C CA . ALA A 1 70 ? 5.207 -3.837 -3.790 1.00 97.25 70 ALA A CA 1
ATOM 549 C C . ALA A 1 70 ? 5.487 -2.757 -2.735 1.00 97.25 70 ALA A C 1
ATOM 551 O O . ALA A 1 70 ? 4.950 -2.826 -1.632 1.00 97.25 70 ALA A O 1
ATOM 552 N N . ARG A 1 71 ? 6.292 -1.739 -3.077 1.00 96.81 71 ARG A N 1
ATOM 553 C CA . ARG A 1 71 ? 6.583 -0.600 -2.193 1.00 96.81 71 ARG A CA 1
ATOM 554 C C . ARG A 1 71 ? 5.353 0.277 -1.950 1.00 96.81 71 ARG A C 1
ATOM 556 O O . ARG A 1 71 ? 5.126 0.666 -0.808 1.00 96.81 71 ARG A O 1
ATOM 563 N N . ILE A 1 72 ? 4.548 0.540 -2.981 1.00 96.81 72 ILE A N 1
ATOM 564 C CA . ILE A 1 72 ? 3.270 1.256 -2.861 1.00 96.81 72 ILE A CA 1
ATOM 565 C C . ILE A 1 72 ? 2.328 0.489 -1.930 1.00 96.81 72 ILE A C 1
ATOM 567 O O . ILE A 1 72 ? 1.834 1.067 -0.964 1.00 96.81 72 ILE A O 1
ATOM 571 N N . LEU A 1 73 ? 2.120 -0.815 -2.159 1.00 97.69 73 LEU A N 1
ATOM 572 C CA . LEU A 1 73 ? 1.240 -1.605 -1.296 1.00 97.69 73 LEU A CA 1
ATOM 573 C C . LEU A 1 73 ? 1.752 -1.643 0.147 1.00 97.69 73 LEU A C 1
ATOM 575 O O . LEU A 1 73 ? 0.975 -1.410 1.066 1.00 97.69 73 LEU A O 1
ATOM 579 N N . ALA A 1 74 ? 3.050 -1.883 0.355 1.00 97.12 74 ALA A N 1
ATOM 580 C CA . ALA A 1 74 ? 3.640 -1.887 1.692 1.00 97.12 74 ALA A CA 1
ATOM 581 C C . ALA A 1 74 ? 3.432 -0.545 2.411 1.00 97.12 74 ALA A C 1
ATOM 583 O O . ALA A 1 74 ? 3.150 -0.536 3.604 1.00 97.12 74 ALA A O 1
ATOM 584 N N . ARG A 1 75 ? 3.503 0.583 1.688 1.00 95.56 75 ARG A N 1
ATOM 585 C CA . ARG A 1 75 ? 3.212 1.910 2.243 1.00 95.56 75 ARG A CA 1
ATOM 586 C C . ARG A 1 75 ? 1.742 2.063 2.636 1.00 95.56 75 ARG A C 1
ATOM 588 O O . ARG A 1 75 ? 1.470 2.580 3.709 1.00 95.56 75 ARG A O 1
ATOM 595 N N . LEU A 1 76 ? 0.805 1.597 1.814 1.00 96.50 76 LEU A N 1
ATOM 596 C CA . LEU A 1 76 ? -0.628 1.649 2.135 1.00 96.50 76 LEU A CA 1
ATOM 597 C C . LEU A 1 76 ? -0.995 0.750 3.323 1.00 96.50 76 LEU A C 1
ATOM 599 O O . LEU A 1 76 ? -1.806 1.134 4.161 1.00 96.50 76 LEU A O 1
ATOM 603 N N . VAL A 1 77 ? -0.377 -0.430 3.419 1.00 96.94 77 VAL A N 1
ATOM 604 C CA . VAL A 1 77 ? -0.518 -1.318 4.581 1.00 96.94 77 VAL A CA 1
ATOM 605 C C . VAL A 1 77 ? 0.052 -0.660 5.840 1.00 96.94 77 VAL A C 1
ATOM 607 O O . VAL A 1 77 ? -0.597 -0.702 6.878 1.00 96.94 77 VAL A O 1
ATOM 610 N N . ASP A 1 78 ? 1.205 0.007 5.751 1.00 94.81 78 ASP A N 1
ATOM 611 C CA . ASP A 1 78 ? 1.770 0.762 6.876 1.00 94.81 78 ASP A CA 1
ATOM 612 C C . ASP A 1 78 ? 0.855 1.920 7.318 1.00 94.81 78 ASP A C 1
ATOM 614 O O . ASP A 1 78 ? 0.645 2.124 8.510 1.00 94.81 78 ASP A O 1
ATOM 618 N N . GLU A 1 79 ? 0.227 2.647 6.385 1.00 94.31 79 GLU A N 1
ATOM 619 C CA . GLU A 1 79 ? -0.767 3.674 6.739 1.00 94.31 79 GLU A CA 1
ATOM 620 C C . GLU A 1 79 ? -1.997 3.083 7.443 1.00 94.31 79 GLU A C 1
ATOM 622 O O . GLU A 1 79 ? -2.502 3.678 8.400 1.00 94.31 79 GLU A O 1
ATOM 627 N N . ARG A 1 80 ? -2.454 1.891 7.038 1.00 95.56 80 ARG A N 1
ATOM 628 C CA . ARG A 1 80 ? -3.524 1.180 7.750 1.00 95.56 80 ARG A CA 1
ATOM 629 C C . ARG A 1 80 ? -3.076 0.726 9.138 1.00 95.56 80 ARG A C 1
ATOM 631 O O . ARG A 1 80 ? -3.842 0.893 10.081 1.00 95.56 80 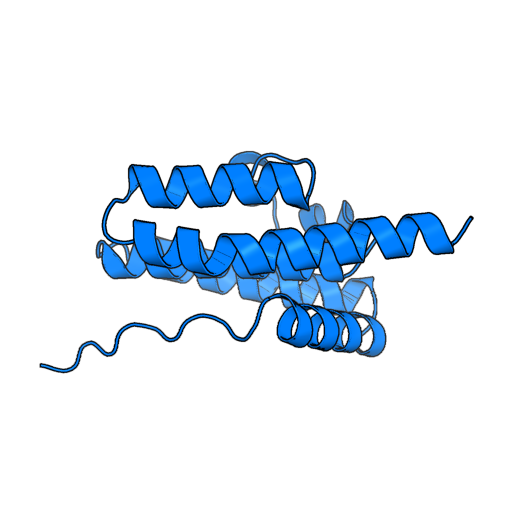ARG A O 1
ATOM 638 N N . ALA A 1 81 ? -1.841 0.250 9.297 1.00 95.31 81 ALA A N 1
ATOM 639 C CA . ALA A 1 81 ? -1.296 -0.103 10.607 1.00 95.31 81 ALA A CA 1
ATOM 640 C C . ALA A 1 81 ? -1.341 1.096 11.569 1.00 95.31 81 ALA A C 1
ATOM 642 O O . ALA A 1 81 ? -1.802 0.980 12.704 1.00 95.31 81 ALA A O 1
ATOM 643 N N . ARG A 1 82 ? -0.959 2.281 11.079 1.00 92.06 82 ARG A N 1
ATOM 644 C CA . ARG A 1 82 ? -1.018 3.544 11.837 1.00 92.06 82 ARG A CA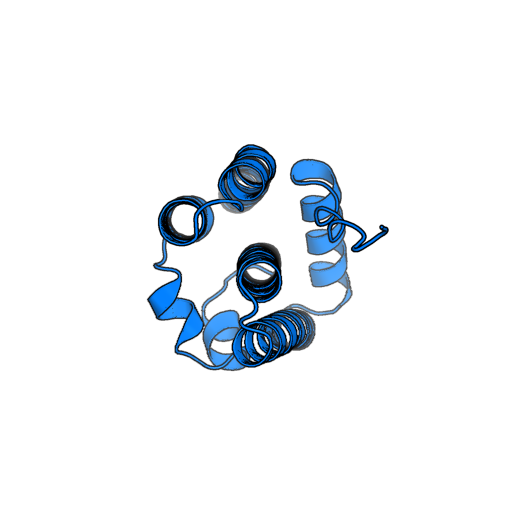 1
ATOM 645 C C . ARG A 1 82 ? -2.448 3.968 12.156 1.00 92.06 82 ARG A C 1
ATOM 647 O O . ARG A 1 82 ? -2.699 4.514 13.227 1.00 92.06 82 ARG A O 1
ATOM 654 N N . LEU A 1 83 ? -3.388 3.740 11.237 1.00 94.44 83 LEU A N 1
ATOM 655 C CA . LEU A 1 83 ? -4.811 3.948 11.498 1.00 94.44 83 LEU A CA 1
ATOM 656 C C . LEU A 1 83 ? -5.306 2.999 12.600 1.00 94.44 83 LEU A C 1
ATOM 658 O O . LEU A 1 83 ? -5.968 3.443 13.530 1.00 94.44 83 LEU A O 1
ATOM 662 N N . CYS A 1 84 ? -4.956 1.715 12.536 1.00 94.94 84 CYS A N 1
ATOM 663 C CA . CYS A 1 84 ? -5.275 0.735 13.572 1.00 94.94 84 CYS A CA 1
ATOM 664 C C . CYS A 1 84 ? -4.737 1.174 14.939 1.00 94.94 84 CYS A C 1
ATOM 666 O O . CYS A 1 84 ? -5.493 1.198 15.908 1.00 94.94 84 CYS A O 1
ATOM 668 N N . GLU A 1 85 ? -3.474 1.593 15.013 1.00 93.81 85 GLU A N 1
ATOM 669 C CA . GLU A 1 85 ? -2.858 2.092 16.245 1.00 93.81 85 GLU A CA 1
ATOM 670 C C . GLU A 1 85 ? -3.586 3.325 16.802 1.00 93.81 85 GLU A C 1
ATOM 672 O O . GLU A 1 85 ? -3.941 3.348 17.981 1.00 93.81 85 GLU A O 1
ATOM 677 N N . ALA A 1 86 ? -3.890 4.310 15.950 1.00 91.62 86 ALA A N 1
ATOM 678 C CA . ALA A 1 86 ? -4.592 5.534 16.344 1.00 91.62 86 ALA A CA 1
ATOM 679 C C . ALA A 1 86 ? -6.003 5.282 16.910 1.00 91.62 86 ALA A C 1
ATOM 681 O O . ALA A 1 86 ? -6.516 6.101 17.667 1.00 91.62 86 ALA A O 1
ATOM 682 N N . HIS A 1 87 ? -6.623 4.150 16.563 1.00 94.75 87 HIS A N 1
ATOM 683 C CA . HIS A 1 87 ? -7.946 3.737 17.046 1.00 94.75 87 HIS A CA 1
ATOM 684 C C . HIS A 1 87 ? -7.868 2.603 18.088 1.00 94.75 87 HIS A C 1
ATOM 686 O O . HIS A 1 87 ? -8.864 1.933 18.352 1.00 94.75 87 HIS A O 1
ATOM 692 N N . GLY A 1 88 ? -6.690 2.358 18.680 1.00 95.25 88 GLY A N 1
ATOM 693 C CA . GLY A 1 88 ? -6.490 1.372 19.753 1.00 95.25 88 GLY A CA 1
ATOM 694 C C . GLY A 1 88 ? -6.523 -0.096 19.306 1.00 95.25 88 GLY A C 1
ATOM 695 O O . GLY A 1 88 ? -6.559 -1.005 20.136 1.00 95.25 88 GLY A O 1
ATOM 696 N N . ARG A 1 89 ? -6.498 -0.364 17.997 1.00 96.88 89 ARG A N 1
ATOM 697 C CA . ARG A 1 89 ? -6.538 -1.708 17.397 1.00 96.88 89 ARG A CA 1
ATOM 698 C C . ARG A 1 89 ? -5.132 -2.283 17.221 1.00 96.88 89 ARG A C 1
ATOM 700 O O . ARG A 1 89 ? -4.695 -2.579 16.112 1.00 96.88 89 ARG A O 1
ATOM 707 N N . TYR A 1 90 ? -4.402 -2.449 18.320 1.00 95.81 90 TYR A N 1
ATOM 708 C CA . TYR A 1 90 ? -2.976 -2.805 18.280 1.00 95.81 90 TYR A CA 1
ATOM 709 C C . TYR A 1 90 ? -2.673 -4.171 17.652 1.00 95.81 90 TYR A C 1
ATOM 711 O O . TYR A 1 90 ? -1.645 -4.326 16.998 1.00 95.81 90 TYR A O 1
ATOM 719 N N . ALA A 1 91 ? -3.558 -5.159 17.820 1.00 97.50 91 ALA A N 1
ATOM 720 C CA . ALA A 1 91 ? -3.381 -6.474 17.199 1.00 97.50 91 ALA A CA 1
ATOM 721 C C . ALA A 1 91 ? -3.412 -6.382 15.664 1.00 97.50 91 ALA A C 1
ATOM 723 O O . ALA A 1 91 ? -2.561 -6.964 14.993 1.00 97.50 91 ALA A O 1
ATOM 724 N N . ASP A 1 92 ? -4.347 -5.596 15.125 1.00 96.44 92 ASP A N 1
ATOM 725 C CA . ASP A 1 92 ? -4.450 -5.345 13.687 1.00 96.44 92 ASP A CA 1
ATOM 726 C C . ASP A 1 92 ? -3.278 -4.490 13.192 1.00 96.44 92 ASP A C 1
ATOM 728 O O . ASP A 1 92 ? -2.706 -4.785 12.147 1.00 96.44 92 ASP A O 1
ATOM 732 N N . ALA A 1 93 ? -2.860 -3.487 13.974 1.00 96.38 93 ALA A N 1
ATOM 733 C CA . ALA A 1 93 ? -1.689 -2.670 13.661 1.00 96.38 93 ALA A CA 1
ATOM 734 C C . ALA A 1 93 ? -0.424 -3.530 13.522 1.00 96.38 93 ALA A C 1
ATOM 736 O O . ALA A 1 93 ? 0.292 -3.426 12.530 1.00 96.38 93 ALA A O 1
ATOM 737 N N . LEU A 1 94 ? -0.186 -4.436 14.477 1.00 97.44 94 LEU A N 1
ATOM 738 C CA . LEU A 1 94 ? 0.947 -5.356 14.430 1.00 97.44 94 LEU A CA 1
ATOM 739 C C . LEU A 1 94 ? 0.866 -6.292 13.217 1.00 97.44 94 LEU A C 1
ATOM 741 O O . LEU A 1 94 ? 1.875 -6.500 12.542 1.00 97.44 94 LEU A O 1
ATOM 745 N N . ALA A 1 95 ? -0.314 -6.849 12.933 1.00 97.44 95 ALA A N 1
ATOM 746 C CA . ALA A 1 95 ? -0.516 -7.723 11.781 1.00 97.44 95 ALA A CA 1
ATOM 747 C C . ALA A 1 95 ? -0.212 -6.997 10.460 1.00 97.44 95 ALA A C 1
ATOM 749 O O . ALA A 1 95 ? 0.534 -7.524 9.631 1.00 97.44 95 ALA A O 1
ATOM 750 N N . ASP A 1 96 ? -0.713 -5.771 10.297 1.00 97.31 96 ASP A N 1
ATOM 751 C CA . ASP A 1 96 ? -0.458 -4.942 9.120 1.00 97.31 96 ASP A CA 1
ATOM 752 C C . ASP A 1 96 ? 1.035 -4.568 9.015 1.00 97.31 96 ASP A C 1
ATOM 754 O O . ASP A 1 96 ? 1.636 -4.735 7.953 1.00 97.31 96 ASP A O 1
ATOM 758 N N . SER A 1 97 ? 1.697 -4.157 10.105 1.00 96.44 97 SER A N 1
ATOM 759 C CA . SER A 1 97 ? 3.141 -3.859 10.091 1.00 96.44 97 SER A CA 1
ATOM 760 C C . SER A 1 97 ? 3.991 -5.074 9.700 1.00 96.44 97 SER A C 1
ATOM 762 O O . SER A 1 97 ? 4.931 -4.954 8.906 1.00 96.44 97 SER A O 1
ATOM 764 N N . VAL A 1 98 ? 3.657 -6.262 10.215 1.00 98.00 98 VAL A N 1
ATOM 765 C CA . VAL A 1 98 ? 4.325 -7.515 9.832 1.00 98.00 98 VAL A CA 1
ATOM 766 C C . VAL A 1 98 ? 4.095 -7.807 8.351 1.00 98.00 98 VAL A C 1
ATOM 768 O O . VAL A 1 98 ? 5.051 -8.124 7.637 1.00 98.00 98 VAL A O 1
ATOM 771 N N . TYR A 1 99 ? 2.862 -7.659 7.868 1.00 98.25 99 TYR A N 1
ATOM 772 C CA . TYR A 1 99 ? 2.526 -7.884 6.466 1.00 98.25 99 TYR A CA 1
ATOM 773 C C . TYR A 1 99 ? 3.268 -6.916 5.529 1.00 98.25 99 TYR A C 1
ATOM 775 O O . TYR A 1 99 ? 3.862 -7.349 4.538 1.00 98.25 99 TYR A O 1
ATOM 783 N N . ALA A 1 100 ? 3.351 -5.628 5.876 1.00 97.50 100 ALA A N 1
ATOM 784 C CA . ALA A 1 100 ? 4.152 -4.645 5.148 1.00 97.50 100 ALA A CA 1
ATOM 785 C C . ALA A 1 100 ? 5.632 -5.062 5.079 1.00 97.50 100 ALA A C 1
ATOM 787 O O . ALA A 1 100 ? 6.230 -5.064 4.000 1.00 97.50 100 ALA A O 1
ATOM 788 N N . GLY A 1 101 ? 6.216 -5.503 6.198 1.00 97.81 101 GLY A N 1
ATOM 789 C CA . GLY A 1 101 ? 7.582 -6.033 6.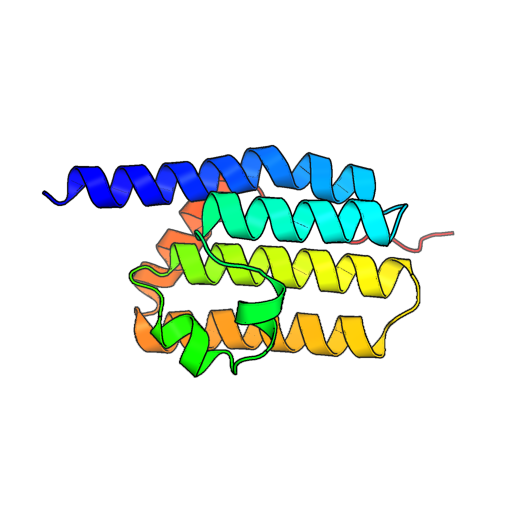230 1.00 97.81 101 GLY A CA 1
ATOM 790 C C . GLY A 1 101 ? 7.774 -7.256 5.325 1.00 97.81 101 GLY A C 1
ATOM 791 O O . GLY A 1 101 ? 8.757 -7.339 4.581 1.00 97.81 101 GLY A O 1
ATOM 792 N N . GLN A 1 102 ? 6.814 -8.183 5.324 1.00 98.50 102 GLN A N 1
ATOM 793 C CA . GLN A 1 102 ? 6.833 -9.366 4.462 1.00 98.50 102 GLN A CA 1
ATOM 794 C C . GLN A 1 102 ? 6.753 -9.005 2.973 1.00 98.50 102 GLN A C 1
ATOM 796 O O . GLN A 1 102 ? 7.477 -9.605 2.175 1.00 98.50 102 GLN A O 1
ATOM 801 N N . LEU A 1 103 ? 5.948 -8.006 2.590 1.00 98.50 103 LEU A N 1
ATOM 802 C CA . LEU A 1 103 ? 5.889 -7.495 1.214 1.00 98.50 103 LEU A CA 1
ATOM 803 C C . LEU A 1 103 ? 7.256 -6.974 0.754 1.00 98.50 103 LEU A C 1
ATOM 805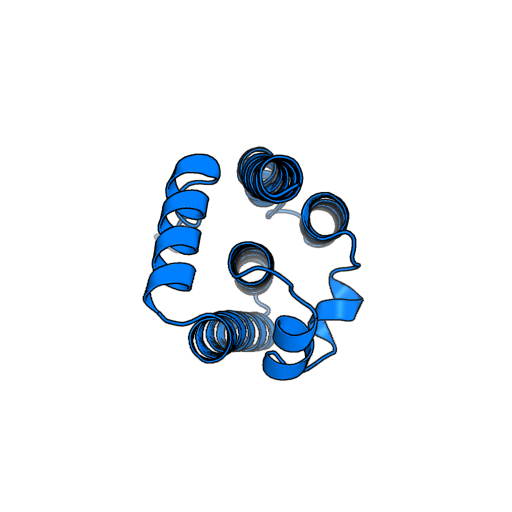 O O . LEU A 1 103 ? 7.707 -7.309 -0.343 1.00 98.50 103 LEU A O 1
ATOM 809 N N . LEU A 1 104 ? 7.959 -6.219 1.605 1.00 98.06 104 LEU A N 1
ATOM 810 C CA . LEU A 1 104 ? 9.301 -5.711 1.298 1.00 98.06 104 LEU A CA 1
ATOM 811 C C . LEU A 1 104 ? 10.326 -6.843 1.152 1.00 98.06 104 LEU A C 1
ATOM 813 O O . LEU A 1 104 ? 11.140 -6.838 0.227 1.00 98.06 104 LEU A O 1
ATOM 817 N N . MET A 1 105 ? 10.277 -7.841 2.034 1.00 98.44 105 MET A N 1
ATOM 818 C CA . MET A 1 105 ? 11.157 -9.009 1.949 1.00 98.44 105 MET A CA 1
ATOM 819 C C . MET A 1 105 ? 10.895 -9.832 0.683 1.00 98.44 105 MET A C 1
ATOM 821 O O . MET A 1 105 ? 11.839 -10.188 -0.026 1.00 98.44 105 MET A O 1
ATOM 825 N N . CYS A 1 106 ? 9.627 -10.075 0.348 1.00 98.44 106 CYS A N 1
ATOM 826 C CA . CYS A 1 106 ? 9.246 -10.783 -0.873 1.00 98.44 106 CYS A CA 1
ATOM 827 C C . CYS A 1 106 ? 9.623 -9.990 -2.134 1.00 98.44 106 CYS A C 1
ATOM 829 O O . CYS A 1 106 ? 10.091 -10.581 -3.107 1.00 98.44 106 CYS A O 1
ATOM 831 N N . SER A 1 107 ? 9.490 -8.657 -2.112 1.00 98.25 107 SER A N 1
ATOM 832 C CA . SER A 1 107 ? 9.932 -7.768 -3.198 1.00 98.25 107 SER A CA 1
ATOM 833 C C . SER A 1 107 ? 11.426 -7.932 -3.474 1.00 98.25 107 SER A C 1
ATOM 835 O O . SER A 1 107 ? 11.824 -8.198 -4.609 1.00 98.25 107 SER A O 1
ATOM 837 N N . ARG A 1 108 ? 12.260 -7.874 -2.427 1.00 98.19 108 ARG A N 1
ATOM 838 C CA . ARG A 1 108 ? 13.716 -8.074 -2.535 1.00 98.19 108 ARG A CA 1
ATOM 839 C C . ARG A 1 108 ? 14.066 -9.449 -3.081 1.00 98.19 108 ARG A C 1
ATOM 841 O O . ARG A 1 108 ? 14.921 -9.546 -3.957 1.00 98.19 108 ARG A O 1
ATOM 848 N N . ALA A 1 109 ? 13.392 -10.489 -2.592 1.00 98.00 109 ALA A N 1
ATOM 849 C CA . ALA A 1 109 ? 13.606 -11.856 -3.052 1.00 98.00 109 ALA A CA 1
ATOM 850 C C . ALA A 1 109 ? 13.247 -12.034 -4.537 1.00 98.00 109 ALA A C 1
ATOM 852 O O . ALA A 1 109 ? 13.951 -12.738 -5.256 1.00 98.00 109 ALA A O 1
ATOM 853 N N . ARG A 1 110 ? 12.181 -11.378 -5.015 1.00 97.38 110 ARG A N 1
ATOM 854 C CA . ARG A 1 110 ? 11.722 -11.489 -6.406 1.00 97.38 110 ARG A CA 1
ATOM 855 C C . ARG A 1 110 ? 12.516 -10.616 -7.377 1.00 97.38 110 ARG A C 1
ATOM 857 O O . ARG A 1 110 ? 12.910 -11.079 -8.444 1.00 97.38 110 ARG A O 1
ATOM 864 N N . PHE A 1 111 ? 12.663 -9.332 -7.067 1.00 96.38 111 PHE A N 1
ATOM 865 C CA . PHE A 1 111 ? 13.181 -8.332 -8.005 1.00 96.38 111 PHE A CA 1
ATOM 866 C C . PHE A 1 111 ? 14.676 -8.054 -7.825 1.00 96.38 111 PHE A C 1
ATOM 868 O O . PHE A 1 111 ? 15.285 -7.420 -8.690 1.00 96.38 111 PHE A O 1
ATOM 875 N N . GLY A 1 112 ? 15.270 -8.546 -6.736 1.00 97.62 112 GLY A N 1
ATOM 876 C CA . GLY A 1 112 ? 16.653 -8.298 -6.357 1.00 97.62 112 GLY A CA 1
ATOM 877 C C . GLY A 1 112 ? 16.824 -6.984 -5.594 1.00 97.62 112 GLY A C 1
ATOM 878 O O . GLY A 1 112 ? 16.183 -5.972 -5.893 1.00 97.62 112 GLY A O 1
ATOM 879 N N . LEU A 1 113 ? 17.749 -6.993 -4.629 1.00 95.44 113 LEU A N 1
ATOM 880 C CA . LEU A 1 113 ? 18.026 -5.859 -3.743 1.00 95.44 113 LEU A CA 1
ATOM 881 C C . LEU A 1 113 ? 18.302 -4.536 -4.489 1.00 95.44 113 LEU A C 1
ATOM 883 O O . LEU A 1 113 ? 17.722 -3.532 -4.089 1.00 95.44 113 LEU A O 1
ATOM 887 N N . PRO A 1 114 ? 19.091 -4.484 -5.585 1.00 95.94 114 PRO A N 1
ATOM 888 C CA . PRO A 1 114 ? 19.376 -3.211 -6.255 1.00 95.94 114 PRO A CA 1
ATOM 889 C C . PRO A 1 114 ? 18.143 -2.556 -6.891 1.00 95.94 114 PRO A C 1
ATOM 891 O O . PRO A 1 114 ? 18.001 -1.336 -6.867 1.00 95.94 114 PRO A O 1
ATOM 894 N N . ARG A 1 115 ? 17.235 -3.357 -7.467 1.00 93.31 115 ARG A N 1
ATOM 895 C CA . ARG A 1 115 ? 16.007 -2.834 -8.088 1.00 93.31 115 ARG A CA 1
ATOM 896 C C . ARG A 1 115 ? 15.009 -2.382 -7.035 1.00 93.31 115 ARG A C 1
ATOM 898 O O . ARG A 1 115 ? 14.393 -1.337 -7.194 1.00 93.31 115 ARG A O 1
ATOM 905 N N . ASP A 1 116 ? 14.882 -3.155 -5.963 1.00 96.12 116 ASP A N 1
ATOM 906 C CA . ASP A 1 116 ? 14.029 -2.809 -4.832 1.00 96.12 116 ASP A CA 1
ATOM 907 C C . ASP A 1 116 ? 14.539 -1.566 -4.073 1.00 96.12 116 ASP A C 1
ATOM 909 O O . ASP A 1 116 ? 13.732 -0.735 -3.664 1.00 96.12 116 ASP A O 1
ATOM 913 N N . ALA A 1 117 ? 15.859 -1.389 -3.945 1.00 94.25 117 ALA A N 1
ATOM 914 C CA . ALA A 1 117 ? 16.466 -0.175 -3.394 1.00 94.25 117 ALA A CA 1
ATOM 915 C C . ALA A 1 117 ? 16.152 1.049 -4.263 1.00 94.25 117 ALA A C 1
ATOM 917 O O . ALA A 1 117 ? 15.615 2.029 -3.763 1.00 94.25 117 ALA A O 1
ATOM 918 N N . ARG A 1 118 ? 16.347 0.950 -5.585 1.00 94.25 118 ARG A N 1
ATOM 919 C CA . ARG A 1 118 ? 15.970 2.026 -6.513 1.00 94.25 118 ARG A CA 1
ATOM 920 C C . ARG A 1 118 ? 14.480 2.376 -6.428 1.00 94.25 118 ARG A C 1
ATOM 922 O O . ARG A 1 118 ? 14.128 3.547 -6.510 1.00 94.25 118 ARG A O 1
ATOM 929 N N . ALA A 1 119 ? 13.607 1.382 -6.280 1.00 94.00 119 ALA A N 1
ATOM 930 C CA . ALA A 1 119 ? 12.178 1.618 -6.087 1.00 94.00 119 ALA A CA 1
ATOM 931 C C . ALA A 1 119 ? 11.887 2.352 -4.770 1.00 94.00 119 ALA A C 1
ATOM 933 O O . ALA A 1 119 ? 10.994 3.194 -4.735 1.00 94.00 119 ALA A O 1
ATOM 934 N N . ALA A 1 120 ? 12.648 2.065 -3.709 1.00 94.19 120 ALA A N 1
ATOM 935 C CA . ALA A 1 120 ? 12.584 2.820 -2.461 1.00 94.19 120 ALA A CA 1
ATOM 936 C C . ALA A 1 120 ? 12.982 4.282 -2.675 1.00 94.19 120 ALA A C 1
ATOM 938 O O . ALA A 1 120 ? 12.223 5.159 -2.285 1.00 94.19 120 ALA A O 1
ATOM 939 N N . ASP A 1 121 ? 14.099 4.533 -3.365 1.00 94.56 121 ASP A N 1
ATOM 940 C CA . ASP A 1 121 ? 14.584 5.890 -3.644 1.00 94.56 121 ASP A CA 1
ATOM 941 C C . ASP A 1 121 ? 13.569 6.697 -4.469 1.00 94.56 121 ASP A C 1
ATOM 943 O O . ASP A 1 121 ? 13.347 7.882 -4.226 1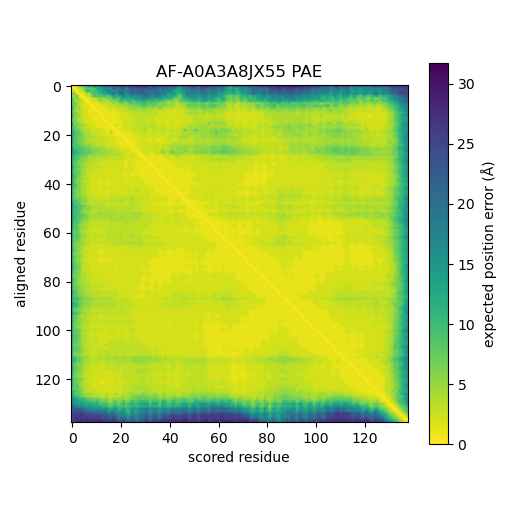.00 94.56 121 ASP A O 1
ATOM 947 N N . VAL A 1 122 ? 12.936 6.058 -5.462 1.00 93.94 122 VAL A N 1
ATOM 948 C CA . VAL A 1 122 ? 11.878 6.680 -6.276 1.00 93.94 122 VAL A CA 1
ATOM 949 C C . VAL A 1 122 ? 10.653 6.986 -5.418 1.00 93.94 122 VAL A C 1
ATOM 951 O O . VAL A 1 122 ? 10.105 8.082 -5.512 1.00 93.94 122 VAL A O 1
ATOM 954 N N . LEU A 1 123 ? 10.235 6.048 -4.567 1.00 93.56 123 LEU A N 1
ATOM 955 C CA . LEU A 1 123 ? 9.094 6.246 -3.680 1.00 93.56 123 LEU A CA 1
ATOM 956 C C . LEU A 1 123 ? 9.355 7.360 -2.663 1.00 93.56 123 LEU A C 1
ATOM 958 O O . LEU A 1 123 ? 8.499 8.212 -2.471 1.00 93.56 123 LEU A O 1
ATOM 962 N N . GLU A 1 124 ? 10.537 7.404 -2.057 1.00 92.75 124 GLU A N 1
ATOM 963 C CA . GLU A 1 124 ? 10.915 8.459 -1.116 1.00 92.75 124 GLU A CA 1
ATOM 964 C C . GLU A 1 124 ? 10.983 9.829 -1.798 1.00 92.75 124 GLU A C 1
ATOM 966 O O . GLU A 1 124 ? 10.463 10.807 -1.266 1.00 92.75 124 GLU A O 1
ATOM 971 N N . ARG A 1 125 ? 11.552 9.905 -3.006 1.00 93.12 125 ARG A N 1
ATOM 972 C CA . ARG A 1 125 ? 11.631 11.159 -3.765 1.00 93.12 125 ARG A CA 1
ATOM 973 C C . ARG A 1 125 ? 10.259 11.723 -4.123 1.00 93.12 125 ARG A C 1
ATOM 975 O O . ARG A 1 125 ? 10.069 12.933 -4.069 1.00 93.12 125 ARG A O 1
ATOM 982 N N . GLU A 1 126 ? 9.341 10.867 -4.559 1.00 92.50 126 GLU A N 1
ATOM 983 C CA . GLU A 1 126 ? 8.076 11.305 -5.161 1.00 92.50 126 GLU A CA 1
ATOM 984 C C . GLU A 1 126 ? 6.907 11.295 -4.160 1.00 92.50 126 GLU A C 1
ATOM 986 O O . GLU A 1 126 ? 5.971 12.075 -4.317 1.00 92.50 126 GLU A O 1
ATOM 991 N N . ALA A 1 127 ? 6.951 10.438 -3.134 1.00 88.62 127 ALA A N 1
ATOM 992 C CA . ALA A 1 127 ? 5.906 10.301 -2.114 1.00 88.62 127 ALA A CA 1
ATOM 993 C C . ALA A 1 127 ? 6.357 10.653 -0.689 1.00 88.62 127 ALA A C 1
ATOM 995 O O . ALA A 1 127 ? 5.539 10.649 0.234 1.00 88.62 127 ALA A O 1
ATOM 996 N N . GLY A 1 128 ? 7.636 10.981 -0.501 1.00 88.69 128 GLY A N 1
ATOM 997 C CA . GLY A 1 128 ? 8.195 11.339 0.793 1.00 88.69 128 GLY A CA 1
ATOM 998 C C . GLY A 1 128 ? 8.353 10.156 1.751 1.00 88.69 128 GLY A C 1
ATOM 999 O O . GLY A 1 128 ? 7.891 9.025 1.531 1.00 88.69 128 GLY A O 1
ATOM 1000 N N . ALA A 1 129 ? 8.999 10.440 2.878 1.00 83.12 129 ALA A N 1
ATOM 1001 C CA . ALA A 1 129 ? 9.098 9.495 3.981 1.00 83.12 129 ALA A CA 1
ATOM 1002 C C . ALA A 1 129 ? 7.703 9.161 4.554 1.00 83.12 129 ALA A C 1
ATOM 1004 O O . ALA 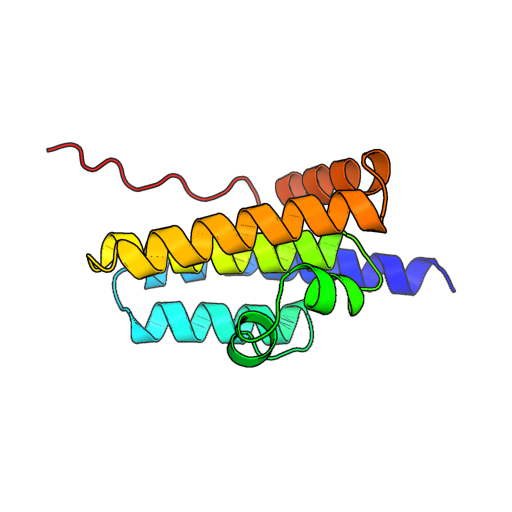A 1 129 ? 6.776 9.972 4.434 1.00 83.12 129 ALA A O 1
ATOM 1005 N N . PRO A 1 130 ? 7.518 7.972 5.158 1.00 73.75 130 PRO A N 1
ATOM 1006 C CA . PRO A 1 130 ? 6.343 7.660 5.973 1.00 73.75 130 PRO A CA 1
ATOM 1007 C C . PRO A 1 130 ? 6.062 8.783 6.955 1.00 73.75 130 PRO A C 1
ATOM 1009 O O . PRO A 1 130 ? 6.990 9.247 7.619 1.00 73.75 130 PRO A O 1
ATOM 1012 N N . SER A 1 131 ? 4.803 9.235 7.038 1.00 69.88 131 SER A N 1
ATOM 1013 C CA . SER A 1 131 ? 4.440 10.225 8.051 1.00 69.88 131 SER A CA 1
ATOM 1014 C C . SER A 1 131 ? 4.866 9.676 9.407 1.00 69.88 131 SER A C 1
ATOM 1016 O O . SER A 1 131 ? 4.568 8.517 9.682 1.00 69.88 131 SER A O 1
ATOM 1018 N N . PRO A 1 132 ? 5.569 10.436 10.257 1.00 66.62 132 PRO A N 1
ATOM 1019 C CA . PRO A 1 132 ? 5.938 9.942 11.574 1.00 66.62 132 PRO A CA 1
ATOM 1020 C C . PRO A 1 132 ? 4.675 9.552 12.352 1.00 66.62 132 PRO A C 1
ATOM 1022 O O . PRO A 1 132 ? 3.591 10.104 12.126 1.00 66.62 132 PRO A O 1
ATOM 1025 N N . LEU A 1 133 ? 4.794 8.556 13.233 1.00 58.09 133 LEU A N 1
ATOM 1026 C CA . LEU A 1 133 ? 3.746 8.316 14.221 1.00 58.09 133 LEU A CA 1
ATOM 1027 C C . LEU A 1 133 ? 3.562 9.621 15.010 1.00 58.09 133 LEU A C 1
ATOM 1029 O O . LEU A 1 133 ? 4.574 10.250 15.340 1.00 58.09 133 LEU A O 1
ATOM 1033 N N . PRO A 1 134 ? 2.324 10.077 15.274 1.00 55.88 134 PRO A N 1
ATOM 1034 C CA . PRO A 1 134 ? 2.145 11.151 16.234 1.00 55.88 134 PRO A CA 1
ATOM 1035 C C . PRO A 1 134 ? 2.794 10.674 17.532 1.00 55.88 134 PRO A C 1
ATOM 1037 O O . PRO A 1 134 ? 2.446 9.607 18.038 1.00 55.88 134 PRO A O 1
ATOM 1040 N N . PHE A 1 135 ? 3.798 11.407 18.018 1.00 47.00 135 PHE A N 1
ATOM 1041 C CA . PHE A 1 135 ? 4.354 11.132 19.332 1.00 47.00 135 PHE A CA 1
ATOM 1042 C C . PHE A 1 135 ? 3.184 11.167 20.314 1.00 47.00 135 PHE A C 1
ATOM 1044 O O . PHE A 1 135 ? 2.523 12.195 20.448 1.00 47.00 135 PHE A O 1
ATOM 1051 N N . ALA A 1 136 ? 2.922 10.042 20.976 1.00 48.94 136 ALA A N 1
ATOM 1052 C CA . ALA A 1 136 ? 2.133 10.020 22.196 1.00 48.94 136 ALA A CA 1
ATOM 1053 C C . ALA A 1 136 ? 2.984 10.691 23.288 1.00 48.94 136 ALA A C 1
ATOM 1055 O O . ALA A 1 136 ? 3.618 10.025 24.100 1.00 48.94 136 ALA A O 1
ATOM 1056 N N . GLY A 1 137 ? 3.114 12.013 23.198 1.00 47.03 137 GLY A N 1
ATOM 1057 C CA . GLY A 1 137 ? 3.835 12.861 24.132 1.00 47.03 137 GLY A CA 1
ATOM 1058 C C . GLY A 1 137 ? 2.870 13.889 24.699 1.00 47.03 137 GLY A C 1
ATOM 1059 O O . GLY A 1 137 ? 2.634 14.892 24.036 1.00 47.03 137 GLY A O 1
ATOM 1060 N N . GLU A 1 138 ? 2.348 13.542 25.880 1.00 39.56 138 GLU A N 1
ATOM 1061 C CA . GLU A 1 138 ? 1.699 14.356 26.933 1.00 39.56 138 GLU A CA 1
ATOM 1062 C C . GLU A 1 138 ? 0.518 15.272 26.565 1.00 39.56 138 GLU A C 1
ATOM 1064 O O . GLU A 1 138 ? 0.698 16.317 25.904 1.00 39.56 138 GLU A O 1
#

Radius of gyration: 14.46 Å; Cα contacts (8 Å, |Δi|>4): 149; chains: 1; bounding box: 34×29×53 Å